Protein AF-A0A2A8CY15-F1 (afdb_monomer_lite)

Foldseek 3Di:
DDDPPPPPPDVVVVVVVVVVVVVVVVVVVVVVVVVVVVVVVVVVVVVVVVVVVVVVVVLVVVLVVLVVVLVVVCVVDDPDDDPDDDPDLDPQPPCLVVLLVVDDQKDAPVVLVVSCVVVVHDPVNSSSSVSVCVNVVCWDDDDRMIGGDPPPPPPDDD

pLDDT: mean 71.07, std 17.26, range [34.12, 96.25]

Radius of gyration: 34.48 Å; chains: 1; bounding box: 65×41×112 Å

Sequence (158 aa):
MMSSENSYRNPGHASDARRHIASSLIKAEAARLRAEVKRLKRENERLTKERRALIRENRSLRREATLVRLYRAHDDQHETAEIGEKAELSPIPAPAADLYDRLPTSFTFANYFRFAAKAQLDSQTARSCLTYYLDEGLLIQVGSRLRKTDIVMRHTNG

Organism: N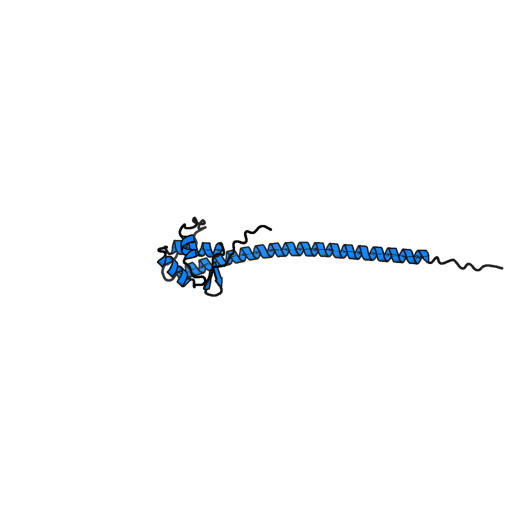CBI:txid1850348

Structure (mmCIF, N/CA/C/O backbone):
data_AF-A0A2A8CY15-F1
#
_entry.id   AF-A0A2A8CY15-F1
#
loop_
_atom_site.group_PDB
_atom_site.id
_atom_site.type_symbol
_atom_site.label_atom_id
_atom_site.label_alt_id
_atom_site.label_comp_id
_atom_site.label_asym_id
_atom_site.label_entity_id
_atom_site.label_seq_id
_atom_site.pdbx_PDB_ins_code
_atom_site.Cartn_x
_atom_site.Cartn_y
_atom_site.Cartn_z
_atom_site.occupancy
_atom_site.B_iso_or_equiv
_atom_site.auth_seq_id
_atom_site.auth_comp_id
_atom_site.auth_asym_id
_atom_site.auth_atom_id
_atom_site.pdbx_PDB_model_num
ATOM 1 N N . MET A 1 1 ? 45.949 -2.504 -82.409 1.00 42.25 1 MET A N 1
ATOM 2 C CA . MET A 1 1 ? 46.713 -2.651 -81.150 1.00 42.25 1 MET A CA 1
ATOM 3 C C . MET A 1 1 ? 45.977 -1.841 -80.094 1.00 42.25 1 MET A C 1
ATOM 5 O O . MET A 1 1 ? 45.751 -0.671 -80.341 1.00 42.25 1 MET A O 1
ATOM 9 N N . MET A 1 2 ? 45.283 -2.524 -79.175 1.00 45.09 2 MET A N 1
ATOM 10 C CA . MET A 1 2 ? 45.690 -2.710 -77.760 1.00 45.09 2 MET A CA 1
ATOM 11 C C . MET A 1 2 ? 45.271 -1.490 -76.911 1.00 45.09 2 MET A C 1
ATOM 13 O O . MET A 1 2 ? 45.588 -0.378 -77.291 1.00 45.09 2 MET A O 1
ATOM 17 N N . SER A 1 3 ? 44.532 -1.566 -75.804 1.00 45.03 3 SER A N 1
ATOM 18 C CA . SER A 1 3 ? 44.109 -2.684 -74.960 1.00 45.03 3 SER A CA 1
ATOM 19 C C . SER A 1 3 ? 42.837 -2.292 -74.205 1.00 45.03 3 SER A C 1
ATOM 21 O O . SER A 1 3 ? 42.733 -1.190 -73.672 1.00 45.03 3 SER A O 1
ATOM 23 N N . SER A 1 4 ? 41.876 -3.210 -74.143 1.00 52.41 4 SER A N 1
ATOM 24 C CA . SER A 1 4 ? 40.724 -3.131 -73.250 1.00 52.41 4 SER A CA 1
ATOM 25 C C . SER A 1 4 ? 41.141 -3.583 -71.851 1.00 52.41 4 SER A C 1
ATOM 27 O O . SER A 1 4 ? 41.114 -4.774 -71.554 1.00 52.41 4 SER A O 1
ATOM 29 N N . GLU A 1 5 ? 41.505 -2.654 -70.971 1.00 50.00 5 GLU A N 1
ATOM 30 C CA . GLU A 1 5 ? 41.601 -2.938 -69.535 1.00 50.00 5 GLU A CA 1
ATOM 31 C C . GLU A 1 5 ? 40.230 -2.748 -68.886 1.00 50.00 5 GLU A C 1
ATOM 33 O O . GLU A 1 5 ? 39.956 -1.779 -68.181 1.00 50.00 5 GLU A O 1
ATOM 38 N N . ASN A 1 6 ? 39.334 -3.703 -69.142 1.00 49.94 6 ASN A N 1
ATOM 39 C CA . ASN A 1 6 ? 38.125 -3.835 -68.344 1.00 49.94 6 ASN A CA 1
ATOM 40 C C . ASN A 1 6 ? 38.514 -4.534 -67.035 1.00 49.94 6 ASN A C 1
ATOM 42 O O . ASN A 1 6 ? 38.526 -5.760 -66.926 1.00 49.94 6 ASN A O 1
ATOM 46 N N . SER A 1 7 ? 38.912 -3.717 -66.062 1.00 47.34 7 SER A N 1
ATOM 47 C CA . SER A 1 7 ? 39.212 -4.131 -64.696 1.00 47.34 7 SER A CA 1
ATOM 48 C C . SER A 1 7 ? 37.979 -4.798 -64.079 1.00 47.34 7 SER A C 1
ATOM 50 O O . SER A 1 7 ? 36.938 -4.168 -63.875 1.00 47.34 7 SER A O 1
ATOM 52 N N . TYR A 1 8 ? 38.087 -6.103 -63.826 1.00 49.12 8 TYR A N 1
ATOM 53 C CA . TYR A 1 8 ? 37.073 -6.929 -63.183 1.00 49.12 8 TYR A CA 1
ATOM 54 C C . TYR A 1 8 ? 36.707 -6.353 -61.807 1.00 49.12 8 TYR A C 1
ATOM 56 O O . TYR A 1 8 ? 37.372 -6.602 -60.800 1.00 49.12 8 TYR A O 1
ATOM 64 N N . ARG A 1 9 ? 35.612 -5.590 -61.742 1.00 57.38 9 ARG A N 1
ATOM 65 C CA . ARG A 1 9 ? 35.003 -5.156 -60.481 1.00 57.38 9 ARG A CA 1
ATOM 66 C C . ARG A 1 9 ? 34.361 -6.378 -59.825 1.00 57.38 9 ARG A C 1
ATOM 68 O O . ARG A 1 9 ? 33.239 -6.752 -60.145 1.00 57.38 9 ARG A O 1
ATOM 75 N N . ASN A 1 10 ? 35.122 -7.034 -58.955 1.00 57.56 10 ASN A N 1
ATOM 76 C CA . ASN A 1 10 ? 34.773 -8.314 -58.353 1.00 57.56 10 ASN A CA 1
ATOM 77 C C . ASN A 1 10 ? 33.539 -8.170 -57.420 1.00 57.56 10 ASN A C 1
ATOM 79 O O . ASN A 1 10 ? 33.633 -7.498 -56.387 1.00 57.56 10 ASN A O 1
ATOM 83 N N . PRO A 1 11 ? 32.373 -8.763 -57.747 1.00 58.72 11 PRO A N 1
ATOM 84 C CA . PRO A 1 11 ? 31.121 -8.554 -57.008 1.00 58.72 11 PRO A CA 1
ATOM 85 C C . PRO A 1 11 ? 31.111 -9.176 -55.598 1.00 58.72 11 PRO A C 1
ATOM 87 O O . PRO A 1 11 ? 30.287 -8.790 -54.765 1.00 58.72 11 PRO A O 1
ATOM 90 N N . GLY A 1 12 ? 32.049 -10.083 -55.292 1.00 61.31 12 GLY A N 1
ATOM 91 C CA . GLY A 1 12 ? 32.183 -10.717 -53.973 1.00 61.31 12 GLY A CA 1
ATOM 92 C C . GLY A 1 12 ? 32.500 -9.733 -52.840 1.00 61.31 12 GLY A C 1
ATOM 93 O O . GLY A 1 12 ? 31.871 -9.782 -51.784 1.00 61.31 12 GLY A O 1
ATOM 94 N N . HIS A 1 13 ? 33.372 -8.748 -53.081 1.00 59.78 13 HIS A N 1
ATOM 95 C CA . HIS A 1 13 ? 33.768 -7.775 -52.052 1.00 59.78 13 HIS A CA 1
ATOM 96 C C . HIS A 1 13 ? 32.625 -6.849 -51.614 1.00 59.78 13 HIS A C 1
ATOM 98 O O . HIS A 1 13 ? 32.554 -6.452 -50.451 1.00 59.78 13 HIS A O 1
ATOM 104 N N . ALA A 1 14 ? 31.695 -6.530 -52.519 1.00 64.06 14 ALA A N 1
ATOM 105 C CA . ALA A 1 14 ? 30.531 -5.710 -52.193 1.00 64.06 14 ALA A CA 1
ATOM 106 C C . ALA A 1 14 ? 29.504 -6.474 -51.336 1.00 64.06 14 ALA A C 1
ATOM 108 O O . ALA A 1 14 ? 28.848 -5.876 -50.481 1.00 64.06 14 ALA A O 1
ATOM 109 N N . SER A 1 15 ? 29.374 -7.788 -51.542 1.00 71.56 15 SER A N 1
ATOM 110 C CA . SER A 1 15 ? 28.505 -8.659 -50.741 1.00 71.56 15 SER A CA 1
ATOM 111 C C . SER A 1 15 ? 29.033 -8.818 -49.312 1.00 71.56 15 SER A C 1
ATOM 113 O O . SER A 1 15 ? 28.278 -8.663 -48.348 1.00 71.56 15 SER A O 1
ATOM 115 N N . ASP A 1 16 ? 30.339 -9.037 -49.159 1.00 78.69 16 ASP A N 1
ATOM 116 C CA . ASP A 1 16 ? 30.961 -9.192 -47.842 1.00 78.69 16 ASP A CA 1
ATOM 117 C C . ASP A 1 16 ? 30.957 -7.882 -47.049 1.00 78.69 16 ASP A C 1
ATOM 119 O O . ASP A 1 16 ? 30.585 -7.874 -45.873 1.00 78.69 16 ASP A O 1
ATOM 123 N N . ALA A 1 17 ? 31.233 -6.744 -47.697 1.00 77.94 17 ALA A N 1
ATOM 124 C CA . ALA A 1 17 ? 31.138 -5.428 -47.064 1.00 77.94 17 ALA A CA 1
ATOM 125 C C . ALA A 1 17 ? 29.725 -5.144 -46.517 1.00 77.94 17 ALA A C 1
ATOM 127 O O . ALA A 1 17 ? 29.575 -4.696 -45.379 1.00 77.94 17 ALA A O 1
ATOM 128 N N . ARG A 1 18 ? 28.671 -5.469 -47.279 1.00 80.75 18 ARG A N 1
ATOM 129 C CA . ARG A 1 18 ? 27.274 -5.323 -46.824 1.00 80.75 18 ARG A CA 1
ATOM 130 C C . ARG A 1 18 ? 26.963 -6.221 -45.630 1.00 80.75 18 ARG A C 1
ATOM 132 O O . ARG A 1 18 ? 26.304 -5.777 -44.690 1.00 80.75 18 ARG A O 1
ATOM 139 N N . ARG A 1 19 ? 27.461 -7.460 -45.634 1.00 82.75 19 ARG A N 1
ATOM 140 C CA . ARG A 1 19 ? 27.273 -8.414 -44.532 1.00 82.75 19 ARG A CA 1
ATOM 141 C C . ARG A 1 19 ? 27.987 -7.947 -43.256 1.00 82.75 19 ARG A C 1
ATOM 143 O O . ARG A 1 19 ? 27.414 -8.041 -42.171 1.00 82.75 19 ARG A O 1
ATOM 150 N N . HIS A 1 20 ? 29.184 -7.373 -43.378 1.00 81.81 20 HIS A N 1
ATOM 151 C CA . HIS A 1 20 ? 29.907 -6.770 -42.254 1.00 81.81 20 HIS A CA 1
ATOM 152 C C . HIS A 1 20 ? 29.195 -5.539 -41.684 1.00 81.81 20 HIS A C 1
ATOM 154 O O . HIS A 1 20 ? 29.065 -5.429 -40.464 1.00 81.81 20 HIS A O 1
ATOM 160 N N . ILE A 1 21 ? 28.677 -4.656 -42.542 1.00 87.50 21 ILE A N 1
ATOM 161 C CA . ILE A 1 21 ? 27.902 -3.482 -42.115 1.00 87.50 21 ILE A CA 1
ATOM 162 C C . ILE A 1 21 ? 26.631 -3.921 -41.381 1.00 87.50 21 ILE A C 1
ATOM 164 O O . ILE A 1 21 ? 26.384 -3.465 -40.267 1.00 87.50 21 ILE A O 1
ATOM 168 N N . ALA A 1 22 ? 25.869 -4.865 -41.941 1.00 86.44 22 ALA A N 1
ATOM 169 C CA . ALA A 1 22 ? 24.668 -5.395 -41.298 1.00 86.44 22 ALA A CA 1
ATOM 170 C C . ALA A 1 22 ? 24.981 -6.043 -39.936 1.00 86.44 22 ALA A C 1
ATOM 172 O O . ALA A 1 22 ? 24.302 -5.773 -38.948 1.00 86.44 22 ALA A O 1
ATOM 173 N N . SER A 1 23 ? 26.053 -6.840 -39.851 1.00 89.44 23 SER A N 1
ATOM 174 C CA . SER A 1 23 ? 26.508 -7.443 -38.591 1.00 89.44 23 SER A CA 1
ATOM 175 C C . SER A 1 23 ? 26.892 -6.386 -37.547 1.00 89.44 23 SER A C 1
ATOM 177 O O . SER A 1 23 ? 26.542 -6.519 -36.374 1.00 89.44 23 SER A O 1
ATOM 179 N N . SER A 1 24 ? 27.575 -5.318 -37.966 1.00 90.00 24 SER A N 1
ATOM 180 C CA . SER A 1 24 ? 27.959 -4.203 -37.095 1.00 90.00 24 SER A CA 1
ATOM 181 C C . SER A 1 24 ? 26.739 -3.444 -36.561 1.00 90.00 24 SER A C 1
ATOM 183 O O . SER A 1 24 ? 26.632 -3.220 -35.355 1.00 90.00 24 SER A O 1
ATOM 185 N N . LEU A 1 25 ? 25.768 -3.137 -37.428 1.00 91.25 25 LEU A N 1
ATOM 186 C CA . LEU A 1 25 ? 24.527 -2.455 -37.047 1.00 91.25 25 LEU A CA 1
ATOM 187 C C . LEU A 1 25 ? 23.700 -3.279 -36.053 1.00 91.25 25 LEU A C 1
ATOM 189 O O . LEU A 1 25 ? 23.232 -2.746 -35.049 1.00 91.25 25 LEU A O 1
ATOM 193 N N . ILE A 1 26 ? 23.582 -4.591 -36.276 1.00 92.81 26 ILE A N 1
ATOM 194 C CA . ILE A 1 26 ? 22.876 -5.495 -35.354 1.00 92.81 26 ILE A CA 1
ATOM 195 C C . ILE A 1 26 ? 23.570 -5.532 -33.987 1.00 92.81 26 ILE A C 1
ATOM 197 O O . ILE A 1 26 ? 22.905 -5.494 -32.951 1.00 92.81 26 ILE A O 1
ATOM 201 N N . LYS A 1 27 ? 24.908 -5.576 -33.957 1.00 91.75 27 LYS A N 1
ATOM 202 C CA . LYS A 1 27 ? 25.676 -5.537 -32.701 1.00 91.75 27 LYS A CA 1
ATOM 203 C C . LYS A 1 27 ? 25.487 -4.215 -31.959 1.00 91.75 27 LYS A C 1
ATOM 205 O O . LYS A 1 27 ? 25.340 -4.236 -30.737 1.00 91.75 27 LYS A O 1
ATOM 210 N N . ALA A 1 28 ? 25.466 -3.094 -32.678 1.00 92.25 28 ALA A N 1
ATOM 211 C CA . ALA A 1 28 ? 25.233 -1.775 -32.100 1.00 92.25 28 ALA A CA 1
ATOM 212 C C . ALA A 1 28 ? 23.827 -1.666 -31.491 1.00 92.25 28 ALA A C 1
ATOM 214 O O . ALA A 1 28 ? 23.690 -1.242 -30.342 1.00 92.25 28 ALA A O 1
ATOM 215 N N . GLU A 1 29 ? 22.795 -2.134 -32.199 1.00 92.44 29 GLU A N 1
ATOM 216 C CA . GLU A 1 29 ? 21.424 -2.115 -31.679 1.00 92.44 29 GLU A CA 1
ATOM 217 C C . GLU A 1 29 ? 21.259 -3.061 -30.482 1.00 92.44 29 GLU A C 1
ATOM 219 O O . GLU A 1 29 ? 20.676 -2.686 -29.465 1.00 92.44 29 GLU A O 1
ATOM 224 N N . ALA A 1 30 ? 21.861 -4.253 -30.526 1.00 93.12 30 ALA A N 1
ATOM 225 C CA . ALA A 1 30 ? 21.869 -5.167 -29.386 1.00 93.12 30 ALA A CA 1
ATOM 226 C C . ALA A 1 30 ? 22.567 -4.558 -28.157 1.00 93.12 30 ALA A C 1
ATOM 228 O O . ALA A 1 30 ? 22.107 -4.738 -27.027 1.00 93.12 30 ALA A O 1
ATOM 229 N N . ALA A 1 31 ? 23.665 -3.822 -28.351 1.00 93.75 31 ALA A N 1
ATOM 230 C CA . ALA A 1 31 ? 24.345 -3.113 -27.271 1.00 93.75 31 ALA A CA 1
ATOM 231 C C . ALA A 1 31 ? 23.478 -1.979 -26.699 1.00 93.75 31 ALA A C 1
ATOM 233 O O . ALA A 1 31 ? 23.363 -1.865 -25.476 1.00 93.75 31 ALA A O 1
ATOM 234 N N . ARG A 1 32 ? 22.810 -1.201 -27.564 1.00 96.25 32 ARG A N 1
ATOM 235 C CA . ARG A 1 32 ? 21.874 -0.138 -27.166 1.00 96.25 32 ARG A CA 1
ATOM 236 C C . ARG A 1 32 ? 20.723 -0.691 -26.329 1.00 96.25 32 ARG A C 1
ATOM 238 O O . ARG A 1 32 ? 20.475 -0.204 -25.229 1.00 96.25 32 ARG A O 1
ATOM 245 N N . LEU A 1 33 ? 20.079 -1.758 -26.801 1.00 93.81 33 LEU A N 1
ATOM 246 C CA . LEU A 1 33 ? 18.979 -2.413 -26.092 1.00 93.81 33 LEU A CA 1
ATOM 247 C C . LEU A 1 33 ? 19.427 -2.982 -24.741 1.00 93.81 33 LEU A C 1
ATOM 249 O O . LEU A 1 33 ? 18.725 -2.828 -23.745 1.00 93.81 33 LEU A O 1
ATOM 253 N N . ARG A 1 34 ? 20.619 -3.586 -24.658 1.00 94.00 34 ARG A N 1
ATOM 254 C CA . ARG A 1 34 ? 21.175 -4.066 -23.378 1.00 94.00 34 ARG A CA 1
ATOM 255 C C . ARG A 1 34 ? 21.421 -2.928 -22.391 1.00 94.00 34 ARG A C 1
ATOM 257 O O . ARG A 1 34 ? 21.138 -3.089 -21.202 1.00 94.00 34 ARG A O 1
ATOM 264 N N . ALA A 1 35 ? 21.945 -1.798 -22.864 1.00 93.75 35 ALA A N 1
ATOM 265 C CA . ALA A 1 35 ? 22.152 -0.617 -22.033 1.00 93.75 35 ALA A CA 1
ATOM 266 C C . ALA A 1 35 ? 20.816 -0.073 -21.508 1.00 93.75 35 ALA A C 1
ATOM 268 O O . ALA A 1 35 ? 20.696 0.197 -20.311 1.00 93.75 35 ALA A O 1
ATOM 269 N N . GLU A 1 36 ? 19.800 -0.013 -22.367 1.00 92.62 36 GLU A N 1
ATOM 270 C CA . GLU A 1 36 ? 18.472 0.470 -21.997 1.00 92.62 36 GLU A CA 1
ATOM 271 C C . GLU A 1 36 ? 17.772 -0.464 -21.004 1.00 92.62 36 GLU A C 1
ATOM 273 O O . GLU A 1 36 ? 17.282 -0.015 -19.970 1.00 92.62 36 GLU A O 1
ATOM 278 N N . VAL A 1 37 ? 17.832 -1.782 -21.215 1.00 94.62 37 VAL A N 1
ATOM 279 C CA . VAL A 1 37 ? 17.324 -2.768 -20.246 1.00 94.62 37 VAL A CA 1
ATOM 280 C C . VAL A 1 37 ? 18.017 -2.615 -18.890 1.00 94.62 37 VAL A C 1
ATOM 282 O O . VAL A 1 37 ? 17.364 -2.669 -17.847 1.00 94.62 37 VAL A O 1
ATOM 285 N N . LYS A 1 38 ? 19.337 -2.397 -18.870 1.00 93.81 38 LYS A N 1
ATOM 286 C CA . LYS A 1 38 ? 20.084 -2.182 -17.622 1.00 93.81 38 LYS A CA 1
ATOM 287 C C . LYS A 1 38 ? 19.661 -0.887 -16.923 1.00 93.81 38 LYS A C 1
ATOM 289 O O . LYS A 1 38 ? 19.545 -0.876 -15.697 1.00 93.81 38 LYS A O 1
ATOM 294 N N . ARG A 1 39 ? 19.418 0.186 -17.682 1.00 96.12 39 ARG A N 1
ATOM 295 C CA . ARG A 1 39 ? 18.913 1.467 -17.167 1.00 96.12 39 ARG A CA 1
ATOM 296 C C . ARG A 1 39 ? 17.525 1.300 -16.549 1.00 96.12 39 ARG A C 1
ATOM 298 O O . ARG A 1 39 ? 17.327 1.688 -15.402 1.00 96.12 39 ARG A O 1
ATOM 305 N N . LEU A 1 40 ? 16.607 0.649 -17.263 1.00 93.06 40 LEU A N 1
ATOM 306 C CA . LEU A 1 40 ? 15.240 0.397 -16.803 1.00 93.06 40 LEU A CA 1
ATOM 307 C C . LEU A 1 40 ? 15.195 -0.486 -15.551 1.00 93.06 40 LEU A C 1
ATOM 309 O O . LEU A 1 40 ? 14.423 -0.205 -14.639 1.00 93.06 40 LEU A O 1
ATOM 313 N N . LYS A 1 41 ? 16.052 -1.512 -15.455 1.00 90.19 41 LYS A N 1
ATOM 314 C CA . LYS A 1 41 ? 16.161 -2.342 -14.241 1.00 90.19 41 LYS A CA 1
ATOM 315 C C . LYS A 1 41 ? 16.551 -1.520 -13.012 1.00 90.19 41 LYS A C 1
ATOM 317 O O . LYS A 1 41 ? 15.906 -1.635 -11.976 1.00 90.19 41 LYS A O 1
ATOM 322 N N . ARG A 1 42 ? 17.553 -0.645 -13.144 1.00 90.69 42 ARG A N 1
ATOM 323 C CA . ARG A 1 42 ? 17.980 0.249 -12.053 1.00 90.69 42 ARG A CA 1
ATOM 324 C C . ARG A 1 42 ? 16.876 1.214 -11.637 1.00 90.69 42 ARG A C 1
ATOM 326 O O . ARG A 1 42 ? 16.680 1.441 -10.447 1.00 90.69 42 ARG A O 1
ATOM 333 N N . GLU A 1 43 ? 16.147 1.758 -12.605 1.00 90.00 43 GLU A N 1
ATOM 334 C CA . GLU A 1 43 ? 15.038 2.667 -12.320 1.00 90.00 43 GLU A CA 1
ATOM 335 C C . GLU A 1 43 ? 13.888 1.948 -11.605 1.00 90.00 43 GLU A C 1
ATOM 337 O O . GLU A 1 43 ? 13.341 2.459 -10.630 1.00 90.00 43 GLU A O 1
ATOM 342 N N . ASN A 1 44 ? 13.580 0.715 -12.009 1.00 88.75 44 ASN A N 1
ATOM 343 C CA . ASN A 1 44 ? 12.588 -0.112 -11.329 1.00 88.75 44 ASN A CA 1
ATOM 344 C C . ASN A 1 44 ? 12.991 -0.413 -9.872 1.00 88.75 44 ASN A C 1
ATOM 346 O O . ASN A 1 44 ? 12.181 -0.273 -8.953 1.00 88.75 44 ASN A O 1
ATOM 350 N N . GLU A 1 45 ? 14.260 -0.749 -9.629 1.00 85.31 45 GLU A N 1
ATOM 351 C CA . GLU A 1 45 ? 14.787 -0.941 -8.273 1.00 85.31 45 GLU A CA 1
ATOM 352 C C . GLU A 1 45 ? 14.681 0.337 -7.425 1.00 85.31 45 GLU A C 1
ATOM 354 O O . GLU A 1 45 ? 14.289 0.268 -6.255 1.00 85.31 45 GLU A O 1
ATOM 359 N N . ARG A 1 46 ? 14.986 1.506 -8.008 1.00 92.75 46 ARG A N 1
ATOM 360 C CA . ARG A 1 46 ? 14.857 2.817 -7.353 1.00 92.75 46 ARG A CA 1
ATOM 361 C C . ARG A 1 46 ? 13.408 3.086 -6.942 1.00 92.75 46 ARG A C 1
ATOM 363 O O . ARG A 1 46 ? 13.147 3.326 -5.764 1.00 92.75 46 ARG A O 1
ATOM 370 N N . LEU A 1 47 ? 12.470 2.958 -7.879 1.00 84.75 47 LEU A N 1
ATOM 371 C CA . LEU A 1 47 ? 11.038 3.162 -7.638 1.00 84.75 47 LEU A CA 1
ATOM 372 C C . LEU A 1 47 ? 10.473 2.162 -6.622 1.00 84.75 47 LEU A C 1
ATOM 374 O O . LEU A 1 47 ? 9.643 2.514 -5.787 1.00 84.75 47 LEU A O 1
ATOM 378 N N . THR A 1 48 ? 10.953 0.918 -6.631 1.00 80.81 48 THR A N 1
ATOM 379 C CA . THR A 1 48 ? 10.549 -0.092 -5.644 1.00 80.81 48 THR A CA 1
ATOM 380 C C . THR A 1 48 ? 10.986 0.297 -4.230 1.00 80.81 48 THR A C 1
ATOM 382 O O . THR A 1 48 ? 10.215 0.136 -3.278 1.00 80.81 48 THR A O 1
ATOM 385 N N . LYS A 1 49 ? 12.203 0.833 -4.070 1.00 78.88 49 LYS A N 1
ATOM 386 C CA . LYS A 1 49 ? 12.686 1.349 -2.779 1.00 78.88 49 LYS A CA 1
ATOM 387 C C . LYS A 1 49 ? 11.872 2.557 -2.321 1.00 78.88 49 LYS A C 1
ATOM 389 O O . LYS A 1 49 ? 11.460 2.595 -1.163 1.00 78.88 49 LYS A O 1
ATOM 394 N N . GLU A 1 50 ? 11.592 3.487 -3.227 1.00 83.56 50 GLU A N 1
ATOM 395 C CA . GLU A 1 50 ? 10.789 4.683 -2.961 1.00 83.56 50 GLU A CA 1
ATOM 396 C C . GLU A 1 50 ? 9.362 4.318 -2.530 1.00 83.56 50 GLU A C 1
ATOM 398 O O . GLU A 1 50 ? 8.900 4.744 -1.473 1.00 83.56 50 GLU A O 1
ATOM 403 N N . ARG A 1 51 ? 8.710 3.392 -3.244 1.00 80.81 51 ARG A N 1
ATOM 404 C CA . ARG A 1 51 ? 7.400 2.849 -2.858 1.00 80.81 51 ARG A CA 1
ATOM 405 C C . ARG A 1 51 ? 7.415 2.254 -1.449 1.00 80.81 51 ARG A C 1
ATOM 407 O O . ARG A 1 51 ? 6.490 2.482 -0.676 1.00 80.81 51 ARG A O 1
ATOM 414 N N . ARG A 1 52 ? 8.450 1.485 -1.090 1.00 73.25 52 ARG A N 1
ATOM 415 C CA . ARG A 1 52 ? 8.584 0.919 0.267 1.00 73.25 52 ARG A CA 1
ATOM 416 C C . ARG A 1 52 ? 8.795 2.000 1.329 1.00 73.25 52 ARG A C 1
ATOM 418 O O . ARG A 1 52 ? 8.319 1.833 2.449 1.00 73.25 52 ARG A O 1
ATO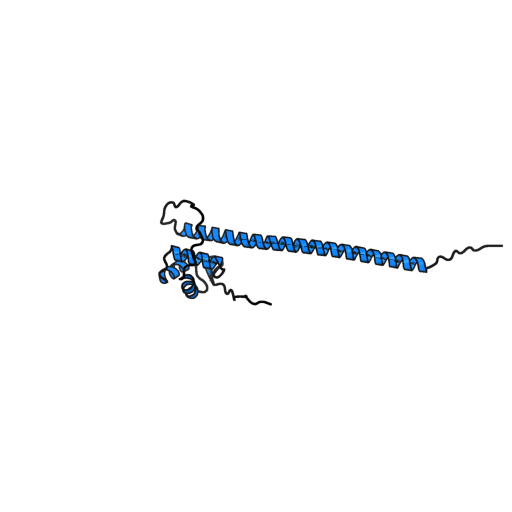M 425 N N . ALA A 1 53 ? 9.512 3.078 1.016 1.00 77.69 53 ALA A N 1
ATOM 426 C CA . ALA A 1 53 ? 9.675 4.215 1.920 1.00 77.69 53 ALA A CA 1
ATOM 427 C C . ALA A 1 53 ? 8.337 4.931 2.153 1.00 77.69 53 ALA A C 1
ATOM 429 O O . ALA A 1 53 ? 7.920 5.048 3.301 1.00 77.69 53 ALA A O 1
ATOM 430 N N . LEU A 1 54 ? 7.611 5.256 1.081 1.00 81.50 54 LEU A N 1
ATOM 431 C CA . LEU A 1 54 ? 6.294 5.895 1.154 1.00 81.50 54 LEU A CA 1
ATOM 432 C C . LEU A 1 54 ? 5.263 5.046 1.905 1.00 81.50 54 LEU A C 1
ATOM 434 O O . LEU A 1 54 ? 4.456 5.576 2.659 1.00 81.50 54 LEU A O 1
ATOM 438 N N . ILE A 1 55 ? 5.291 3.718 1.755 1.00 73.75 55 ILE A N 1
ATOM 439 C CA . ILE A 1 55 ? 4.419 2.829 2.541 1.00 73.75 55 ILE A CA 1
ATOM 440 C C . ILE A 1 55 ? 4.732 2.935 4.040 1.00 73.75 55 ILE A C 1
ATOM 442 O O . ILE A 1 55 ? 3.806 2.955 4.851 1.00 73.75 55 ILE A O 1
ATOM 446 N N . ARG A 1 56 ? 6.014 3.001 4.423 1.00 70.81 56 ARG A N 1
ATOM 447 C CA . ARG A 1 56 ? 6.415 3.160 5.831 1.00 70.81 56 ARG A CA 1
ATOM 448 C C . ARG A 1 56 ? 6.001 4.521 6.379 1.00 70.81 56 ARG A C 1
ATOM 450 O O . ARG A 1 56 ? 5.439 4.580 7.466 1.00 70.81 56 ARG A O 1
ATOM 457 N N . GLU A 1 57 ? 6.216 5.578 5.609 1.00 78.06 57 GLU A N 1
ATOM 458 C CA . GLU A 1 57 ? 5.804 6.933 5.971 1.00 78.06 57 GLU A CA 1
ATOM 459 C C . GLU A 1 57 ? 4.282 7.040 6.108 1.00 78.06 57 GLU A C 1
ATOM 461 O O . GLU A 1 57 ? 3.785 7.513 7.123 1.00 78.06 57 GLU A O 1
ATOM 466 N N . ASN A 1 58 ? 3.517 6.489 5.160 1.00 76.31 58 ASN A N 1
ATOM 467 C CA . ASN A 1 58 ? 2.058 6.474 5.242 1.00 76.31 58 ASN A CA 1
ATOM 468 C C . ASN A 1 58 ? 1.558 5.706 6.473 1.00 76.31 58 ASN A C 1
ATOM 470 O O . ASN A 1 58 ? 0.584 6.125 7.093 1.00 76.31 58 ASN A O 1
ATOM 474 N N . ARG A 1 59 ? 2.223 4.605 6.854 1.00 67.69 59 ARG A N 1
ATOM 475 C CA . ARG A 1 59 ? 1.933 3.911 8.118 1.00 67.69 59 ARG A CA 1
ATOM 476 C C . ARG A 1 59 ? 2.220 4.807 9.323 1.00 67.69 59 ARG A C 1
ATOM 478 O O . ARG A 1 59 ? 1.351 4.911 10.178 1.00 67.69 59 ARG A O 1
ATOM 485 N N . SER A 1 60 ? 3.368 5.487 9.365 1.00 69.56 60 SER A N 1
ATOM 486 C CA . SER A 1 60 ? 3.707 6.427 10.449 1.00 69.56 60 SER A CA 1
ATOM 487 C C . SER A 1 60 ? 2.671 7.542 10.581 1.00 69.56 60 SER A C 1
ATOM 489 O O . SER A 1 60 ? 2.104 7.739 11.650 1.00 69.56 60 SER A O 1
ATOM 491 N N . LEU A 1 61 ? 2.325 8.191 9.469 1.00 71.69 61 LEU A N 1
ATOM 492 C CA . LEU A 1 61 ? 1.331 9.263 9.443 1.00 71.69 61 LEU A CA 1
ATOM 493 C C . LEU A 1 61 ? -0.058 8.776 9.868 1.00 71.69 61 LEU A C 1
ATOM 495 O O . LEU A 1 61 ? -0.786 9.493 10.549 1.00 71.69 61 LEU A O 1
ATOM 499 N N . ARG A 1 62 ? -0.445 7.545 9.507 1.00 68.56 62 ARG A N 1
ATOM 500 C CA . ARG A 1 62 ? -1.694 6.943 10.000 1.00 68.56 62 ARG A CA 1
ATOM 501 C C . ARG A 1 62 ? -1.664 6.721 11.510 1.00 68.56 62 ARG A C 1
ATOM 503 O O . ARG A 1 62 ? -2.696 6.943 12.142 1.00 68.56 62 ARG A O 1
ATOM 510 N N . ARG A 1 63 ? -0.525 6.315 12.087 1.00 66.00 63 ARG A N 1
ATOM 511 C CA . ARG A 1 63 ? -0.370 6.211 13.549 1.00 66.00 63 ARG A CA 1
ATOM 512 C C . ARG A 1 63 ? -0.536 7.572 14.200 1.00 66.00 63 ARG A C 1
ATOM 514 O O . ARG A 1 63 ? -1.376 7.713 15.078 1.00 66.00 63 ARG A O 1
ATOM 521 N N . GLU A 1 64 ? 0.189 8.576 13.720 1.00 69.19 64 GLU A N 1
ATOM 522 C CA . GLU A 1 64 ? 0.125 9.943 14.245 1.00 69.19 64 GLU A CA 1
ATOM 523 C C . GLU A 1 64 ? -1.292 10.519 14.151 1.00 69.19 64 GLU A C 1
ATOM 525 O O . GLU A 1 64 ? -1.837 10.991 15.144 1.00 69.19 64 GLU A O 1
ATOM 530 N N . ALA A 1 65 ? -1.950 10.394 12.996 1.00 67.06 65 ALA A N 1
ATOM 531 C CA . ALA A 1 65 ? -3.324 10.859 12.815 1.00 67.06 65 ALA A CA 1
ATOM 532 C C . ALA A 1 65 ? -4.326 10.114 13.714 1.00 67.06 65 ALA A C 1
ATOM 534 O O . ALA A 1 65 ? -5.289 10.713 14.199 1.00 67.06 65 ALA A O 1
ATOM 535 N N . THR A 1 66 ? -4.109 8.816 13.947 1.00 66.56 66 THR A N 1
ATOM 536 C CA . THR A 1 66 ? -4.938 8.022 14.863 1.00 66.56 66 THR A CA 1
ATOM 537 C C . THR A 1 66 ? -4.734 8.477 16.301 1.00 66.56 66 THR A C 1
ATOM 539 O O . THR A 1 66 ? -5.723 8.737 16.978 1.00 66.56 66 THR A O 1
ATOM 542 N N . LEU A 1 67 ? -3.486 8.646 16.749 1.00 69.31 67 LEU A N 1
ATOM 543 C CA . LEU A 1 67 ? -3.170 9.170 18.078 1.00 69.31 67 LEU A CA 1
ATOM 544 C C . LEU A 1 67 ? -3.819 10.540 18.280 1.00 69.31 67 LEU A C 1
ATOM 546 O O . LEU A 1 67 ? -4.588 10.712 19.219 1.00 69.31 67 LEU A O 1
ATOM 550 N N . VAL A 1 68 ? -3.621 11.478 17.351 1.00 69.94 68 VAL A N 1
ATOM 551 C CA . VAL A 1 68 ? -4.228 12.818 17.416 1.00 69.94 68 VAL A CA 1
ATOM 552 C C . VAL A 1 68 ? -5.754 12.747 17.499 1.00 69.94 68 VAL A C 1
ATOM 554 O O . VAL A 1 68 ? -6.359 13.466 18.290 1.00 69.94 68 VAL A O 1
ATOM 557 N N . ARG A 1 69 ? -6.405 11.875 16.718 1.00 66.00 69 ARG A N 1
ATOM 558 C CA . ARG A 1 69 ? -7.864 11.698 16.783 1.00 66.00 69 ARG A CA 1
ATOM 559 C C . ARG A 1 69 ? -8.312 11.097 18.118 1.00 66.00 69 ARG A C 1
ATOM 561 O O . ARG A 1 69 ? -9.364 11.486 18.614 1.00 66.00 69 ARG A O 1
ATOM 568 N N . LEU A 1 70 ? -7.548 10.160 18.676 1.00 64.44 70 LEU A N 1
ATOM 569 C CA . LEU A 1 70 ? -7.839 9.540 19.969 1.00 64.44 70 LEU A CA 1
ATOM 570 C C . LEU A 1 70 ? -7.702 10.533 21.126 1.00 64.44 70 LEU A C 1
ATOM 572 O O . LEU A 1 70 ? -8.552 10.520 22.011 1.00 64.44 70 LEU A O 1
ATOM 576 N N . TYR A 1 71 ? -6.690 11.403 21.095 1.00 63.91 71 TYR A N 1
ATOM 577 C CA . TYR A 1 71 ? -6.526 12.471 22.084 1.00 63.91 71 TYR A CA 1
ATOM 578 C C . TYR A 1 71 ? -7.626 13.535 21.951 1.00 63.91 71 TYR A C 1
ATOM 580 O O . TYR A 1 71 ? -8.328 13.799 22.919 1.00 63.91 71 TYR A O 1
ATOM 588 N N . ARG A 1 72 ? -7.906 14.030 20.734 1.00 59.62 72 ARG A N 1
ATOM 589 C CA . ARG A 1 72 ? -8.978 15.022 20.504 1.00 59.62 72 ARG A CA 1
ATOM 590 C C . ARG A 1 72 ? -10.380 14.532 20.863 1.00 59.62 72 ARG A C 1
ATOM 592 O O . ARG A 1 72 ? -11.230 15.338 21.209 1.00 59.62 72 ARG A O 1
ATOM 599 N N . ALA A 1 73 ? -10.651 13.231 20.759 1.00 57.78 73 ALA A N 1
ATOM 600 C CA . ALA A 1 73 ? -11.937 12.662 21.168 1.00 57.78 73 ALA A CA 1
ATOM 601 C C . ALA A 1 73 ? -12.140 12.652 22.699 1.00 57.78 73 ALA A C 1
ATOM 603 O O . ALA A 1 73 ? -13.243 12.358 23.150 1.00 57.78 73 ALA A O 1
ATOM 604 N N . HIS A 1 74 ? -11.095 12.948 23.480 1.00 48.44 74 HIS A N 1
ATOM 605 C CA . HIS A 1 74 ? -11.112 12.994 24.942 1.00 48.44 74 HIS A CA 1
ATOM 606 C C . HIS A 1 74 ? -10.875 14.397 25.533 1.00 48.44 74 HIS A C 1
ATOM 608 O O . HIS A 1 74 ? -11.028 14.558 26.744 1.00 48.44 74 HIS A O 1
ATOM 614 N N . ASP A 1 75 ? -10.585 15.410 24.709 1.00 48.66 75 ASP A N 1
ATOM 615 C CA . ASP A 1 75 ? -10.362 16.798 25.157 1.00 48.66 75 ASP A CA 1
ATOM 616 C C . ASP A 1 75 ? -11.635 17.510 25.666 1.00 48.66 75 ASP A C 1
ATOM 618 O O . ASP A 1 75 ? -11.554 18.646 26.122 1.00 48.66 75 ASP A O 1
ATOM 622 N N . ASP A 1 76 ? -12.795 16.844 25.696 1.00 51.50 76 ASP A N 1
ATOM 623 C CA . ASP A 1 76 ? -13.959 17.339 26.446 1.00 51.50 76 ASP A CA 1
ATOM 624 C C . ASP A 1 76 ? -13.837 17.103 27.970 1.00 51.50 76 ASP A C 1
ATOM 626 O O . ASP A 1 76 ? -14.723 17.533 28.709 1.00 51.50 76 ASP A O 1
ATOM 630 N N . GLN A 1 77 ? -12.775 16.443 28.479 1.00 46.25 77 GLN A N 1
ATOM 631 C CA . GLN A 1 77 ? -12.632 16.214 29.930 1.00 46.25 77 GLN A CA 1
ATOM 632 C C . GLN A 1 77 ? -11.262 16.381 30.608 1.00 46.25 77 GLN A C 1
ATOM 634 O O . GLN A 1 77 ? -11.257 16.278 31.830 1.00 46.25 77 GLN A O 1
ATOM 639 N N . HIS A 1 78 ? -10.135 16.706 29.960 1.00 36.84 78 HIS A N 1
ATOM 640 C CA . HIS A 1 78 ? -8.910 17.005 30.731 1.00 36.84 78 HIS A CA 1
ATOM 641 C C . HIS A 1 78 ? -8.006 18.070 30.097 1.00 36.84 78 HIS A C 1
ATOM 643 O O . HIS A 1 78 ? -7.500 17.908 28.992 1.00 36.84 78 HIS A O 1
ATOM 649 N N . GLU A 1 79 ? -7.777 19.142 30.860 1.00 41.97 79 GLU A N 1
ATOM 650 C CA . GLU A 1 79 ? -6.713 20.125 30.660 1.00 41.97 79 GLU A CA 1
ATOM 651 C C . GLU A 1 79 ? -5.329 19.457 30.607 1.00 41.97 79 GLU A C 1
ATOM 653 O O . GLU A 1 79 ? -4.990 18.618 31.440 1.00 41.97 79 GLU A O 1
ATOM 658 N N . THR A 1 80 ? -4.535 19.901 29.628 1.00 45.03 80 THR A N 1
ATOM 659 C CA . THR A 1 80 ? -3.063 19.939 29.618 1.00 45.03 80 THR A C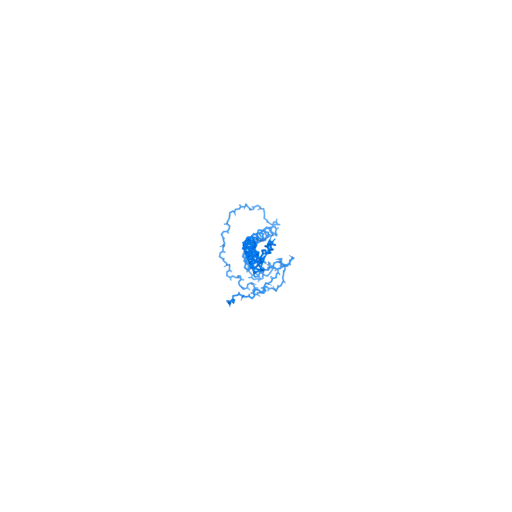A 1
ATOM 660 C C . THR A 1 80 ? -2.338 18.694 30.137 1.00 45.03 80 THR A C 1
ATOM 662 O O . THR A 1 80 ? -1.973 18.614 31.308 1.00 45.03 80 THR A O 1
ATOM 665 N N . ALA A 1 81 ? -1.990 17.779 29.231 1.00 38.31 81 ALA A N 1
ATOM 666 C CA . ALA A 1 81 ? -0.849 16.893 29.436 1.00 38.31 81 ALA A CA 1
ATOM 667 C C . ALA A 1 81 ? 0.216 17.210 28.383 1.00 38.31 81 ALA A C 1
ATOM 669 O O . ALA A 1 81 ? -0.031 17.157 27.177 1.00 38.31 81 ALA A O 1
ATOM 670 N N . GLU A 1 82 ? 1.379 17.605 28.885 1.00 39.53 82 GLU A N 1
ATOM 671 C CA . GLU A 1 82 ? 2.596 17.907 28.150 1.00 39.53 82 GLU A CA 1
ATOM 672 C C . GLU A 1 82 ? 2.934 16.820 27.122 1.00 39.53 82 GLU A C 1
ATOM 674 O O . GLU A 1 82 ? 2.693 15.628 27.325 1.00 39.53 82 GLU A O 1
ATOM 679 N N . ILE A 1 83 ? 3.532 17.247 26.009 1.00 42.06 83 ILE A N 1
ATOM 680 C CA . ILE A 1 83 ? 4.104 16.380 24.976 1.00 42.06 83 ILE A CA 1
ATOM 681 C C . ILE A 1 83 ? 5.367 15.735 25.571 1.00 42.06 83 ILE A C 1
ATOM 683 O O . ILE A 1 83 ? 6.491 16.147 25.300 1.00 42.06 83 ILE A O 1
ATOM 687 N N . GLY A 1 84 ? 5.161 14.760 26.452 1.00 35.53 84 GLY A N 1
ATOM 688 C CA . GLY A 1 84 ? 6.188 13.939 27.070 1.00 35.53 84 GLY A CA 1
ATOM 689 C C . GLY A 1 84 ? 6.457 12.704 26.221 1.00 35.53 84 GLY A C 1
ATOM 690 O O . GLY A 1 84 ? 5.597 11.842 26.074 1.00 35.53 84 GLY A O 1
ATOM 691 N N . GLU A 1 85 ? 7.643 12.693 25.618 1.00 38.62 85 GLU A N 1
ATOM 692 C CA . GLU A 1 85 ? 8.557 11.555 25.485 1.00 38.62 85 GLU A CA 1
ATOM 693 C C . GLU A 1 85 ? 7.984 10.141 25.276 1.00 38.62 85 GLU A C 1
ATOM 695 O O . GLU A 1 85 ? 7.308 9.583 26.131 1.00 38.62 85 GLU A O 1
ATOM 700 N N . LYS A 1 86 ? 8.387 9.528 24.145 1.00 41.56 86 LYS A N 1
ATOM 701 C CA . LYS A 1 86 ? 8.543 8.075 23.927 1.00 41.56 86 LYS A CA 1
ATOM 702 C C . LYS A 1 86 ? 7.769 7.203 24.927 1.00 41.56 86 LYS A C 1
ATOM 704 O O . LYS A 1 86 ? 8.353 6.633 25.845 1.00 41.56 86 LYS A O 1
ATOM 709 N N . ALA A 1 87 ? 6.475 7.014 24.687 1.00 39.19 87 ALA A N 1
ATOM 710 C CA . ALA A 1 87 ? 5.788 5.872 25.265 1.00 39.19 87 ALA A CA 1
ATOM 711 C C . ALA A 1 87 ? 6.395 4.617 24.624 1.00 39.19 87 ALA A C 1
ATOM 713 O O . ALA A 1 87 ? 6.068 4.249 23.492 1.00 39.19 87 ALA A O 1
ATOM 714 N N . GLU A 1 88 ? 7.361 4.027 25.328 1.00 37.66 88 GLU A N 1
ATOM 715 C CA . GLU A 1 88 ? 7.809 2.658 25.129 1.00 37.66 88 GLU A CA 1
ATOM 716 C C . GLU A 1 88 ? 6.584 1.788 24.853 1.00 37.66 88 GLU A C 1
ATOM 718 O O . GLU A 1 88 ? 5.573 1.879 25.556 1.00 37.66 88 GLU A O 1
ATOM 723 N N . LEU A 1 89 ? 6.669 0.998 23.780 1.00 44.38 89 LEU A N 1
ATOM 724 C CA . LEU A 1 89 ? 5.672 0.009 23.390 1.00 44.38 89 LEU A CA 1
ATOM 725 C C . LEU A 1 89 ? 5.369 -0.879 24.599 1.00 44.38 89 LEU A C 1
ATOM 727 O O . LEU A 1 89 ? 6.069 -1.858 24.857 1.00 44.38 89 LEU A O 1
ATOM 731 N N . SER A 1 90 ? 4.345 -0.502 25.360 1.00 41.59 90 SER A N 1
ATOM 732 C CA . SER A 1 90 ? 3.871 -1.286 26.486 1.00 41.59 90 SER A CA 1
ATOM 733 C C . SER A 1 90 ? 3.483 -2.669 25.961 1.00 41.59 90 SER A C 1
ATOM 735 O O . SER A 1 90 ? 2.935 -2.766 24.856 1.00 41.59 90 SER A O 1
ATOM 737 N N . PRO A 1 91 ? 3.793 -3.740 26.709 1.00 48.69 91 PRO A N 1
ATOM 738 C CA . PRO A 1 91 ? 3.551 -5.103 26.268 1.00 48.69 91 PRO A CA 1
ATOM 739 C C . PRO A 1 91 ? 2.086 -5.277 25.864 1.00 48.69 91 PRO A C 1
ATOM 741 O O . PRO A 1 91 ? 1.179 -4.793 26.543 1.00 48.69 91 PRO A O 1
ATOM 744 N N . ILE A 1 92 ? 1.889 -5.941 24.722 1.00 52.88 92 ILE A N 1
ATOM 745 C CA . ILE A 1 92 ? 0.589 -6.260 24.123 1.00 52.88 92 ILE A CA 1
ATOM 746 C C . ILE A 1 92 ? -0.356 -6.732 25.239 1.00 52.88 92 ILE A C 1
ATOM 748 O O . ILE A 1 92 ? -0.044 -7.730 25.896 1.00 52.88 92 ILE A O 1
ATOM 752 N N . PRO A 1 93 ? -1.488 -6.049 25.491 1.00 55.31 93 PRO A N 1
ATOM 753 C CA . PRO A 1 93 ? -2.401 -6.483 26.532 1.00 55.31 93 PRO A CA 1
ATOM 754 C C . PRO A 1 93 ? -2.937 -7.874 26.179 1.00 55.31 93 PRO A C 1
ATOM 756 O O . PRO A 1 93 ? -3.533 -8.054 25.118 1.00 55.31 93 PRO A O 1
ATOM 759 N N . ALA A 1 94 ? -2.781 -8.843 27.086 1.00 58.69 94 ALA A N 1
ATOM 760 C CA . ALA A 1 94 ? -3.393 -10.172 26.990 1.00 58.69 94 ALA A CA 1
ATOM 761 C C . ALA A 1 94 ? -4.874 -10.179 26.518 1.00 58.69 94 ALA A C 1
ATOM 763 O O . ALA A 1 94 ? -5.222 -11.066 25.739 1.00 58.69 94 ALA A O 1
ATOM 764 N N . PRO A 1 95 ? -5.743 -9.198 26.866 1.00 64.75 95 PRO A N 1
ATOM 765 C CA . PRO A 1 95 ? -7.126 -9.172 26.368 1.00 64.75 95 PRO A CA 1
ATOM 766 C C . PRO A 1 95 ? -7.314 -8.779 24.885 1.00 64.75 95 PRO A C 1
ATOM 768 O O . PRO A 1 95 ? -8.452 -8.710 24.413 1.00 64.75 95 PRO A O 1
ATOM 771 N N . ALA A 1 96 ? -6.246 -8.500 24.127 1.00 63.53 96 ALA A N 1
ATOM 772 C CA . ALA A 1 96 ? -6.359 -8.080 22.729 1.00 63.53 96 ALA A CA 1
ATOM 773 C C . ALA A 1 96 ? -6.881 -9.191 21.795 1.00 63.53 96 ALA A C 1
ATOM 775 O O . ALA A 1 96 ? -7.567 -8.888 20.821 1.00 63.53 96 ALA A O 1
ATOM 776 N N . ALA A 1 97 ? -6.617 -10.470 22.060 1.00 66.12 97 ALA A N 1
ATOM 777 C CA . ALA A 1 97 ? -7.153 -11.544 21.216 1.00 66.12 97 ALA A CA 1
ATOM 778 C C . ALA A 1 97 ? -8.679 -11.680 21.390 1.00 66.12 97 ALA A C 1
ATOM 780 O O . ALA A 1 97 ? -9.436 -11.596 20.421 1.00 66.12 97 ALA A O 1
ATOM 781 N N . ASP A 1 98 ? -9.132 -11.750 22.643 1.00 73.19 98 ASP A N 1
ATOM 782 C CA . ASP A 1 98 ? -10.538 -11.974 22.990 1.00 73.19 98 ASP A CA 1
ATOM 783 C C . ASP A 1 98 ? -11.458 -10.840 22.526 1.00 73.19 98 ASP A C 1
ATOM 785 O O . ASP A 1 98 ? -12.591 -11.076 22.091 1.00 73.19 98 ASP A O 1
ATOM 789 N N . LEU A 1 99 ? -10.991 -9.588 22.618 1.00 80.62 99 LEU A N 1
ATOM 790 C CA . LEU A 1 99 ? -11.758 -8.448 22.126 1.00 80.62 99 LEU A CA 1
ATOM 791 C C . LEU A 1 99 ? -11.867 -8.487 20.600 1.00 80.62 99 LEU A C 1
ATOM 793 O O . LEU A 1 99 ? -12.954 -8.231 20.077 1.00 80.62 99 LEU A O 1
ATOM 797 N N . TYR A 1 100 ? -10.785 -8.822 19.887 1.00 80.50 100 TYR A N 1
ATOM 798 C CA . TYR A 1 100 ? -10.795 -8.851 18.428 1.00 80.50 100 TYR A CA 1
ATOM 799 C C . TYR A 1 100 ? -11.855 -9.816 17.911 1.00 80.50 100 TYR A C 1
ATOM 801 O O . TYR A 1 100 ? -12.660 -9.416 17.074 1.00 80.50 100 TYR A O 1
ATOM 809 N N . ASP A 1 101 ? -11.943 -11.029 18.453 1.00 78.56 101 ASP A N 1
ATOM 810 C CA . ASP A 1 101 ? -12.928 -12.027 18.022 1.00 78.56 101 ASP A CA 1
ATOM 811 C C . ASP A 1 101 ? -14.372 -11.551 18.206 1.00 78.56 101 ASP A C 1
ATOM 813 O O . ASP A 1 101 ? -15.209 -11.735 17.319 1.00 78.56 101 ASP A O 1
ATOM 817 N N . ARG A 1 102 ? -14.649 -10.823 19.292 1.00 80.81 102 ARG A N 1
ATOM 818 C CA . ARG A 1 102 ? -15.981 -10.282 19.608 1.00 80.81 102 ARG A CA 1
ATOM 819 C C . ARG A 1 102 ? -16.377 -9.066 18.768 1.00 80.81 102 ARG A C 1
ATOM 821 O O . ARG A 1 102 ? -17.556 -8.706 18.740 1.00 80.81 102 ARG A O 1
ATOM 828 N N . LEU A 1 103 ? -15.429 -8.405 18.101 1.00 85.06 103 LEU A N 1
ATOM 829 C CA . LEU A 1 103 ? -15.733 -7.234 17.279 1.00 85.06 103 LEU A CA 1
ATOM 830 C C . LEU A 1 103 ? -16.513 -7.626 16.006 1.00 85.06 103 LEU A C 1
ATOM 832 O O . LEU A 1 103 ? -16.204 -8.632 15.365 1.00 85.06 103 LEU A 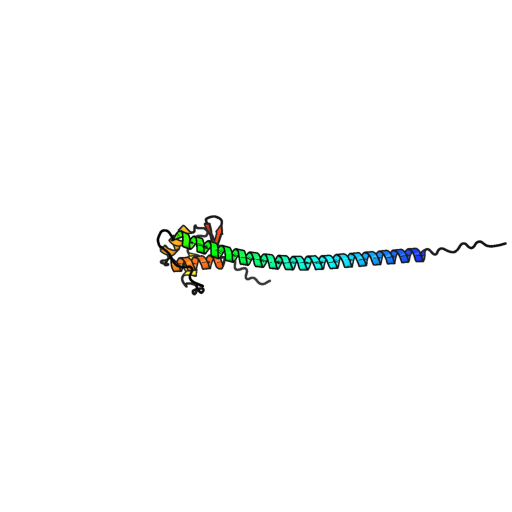O 1
ATOM 836 N N . PRO A 1 104 ? -17.487 -6.815 15.561 1.00 84.19 104 PRO A N 1
ATOM 837 C CA . PRO A 1 104 ? -18.125 -7.007 14.260 1.00 84.19 104 PRO A CA 1
ATOM 838 C C . PRO A 1 104 ? -17.132 -6.855 13.096 1.00 84.19 104 PRO A C 1
ATOM 840 O O . PRO A 1 104 ? -16.103 -6.196 13.221 1.00 84.19 104 PRO A O 1
ATOM 843 N N . THR A 1 105 ? -17.474 -7.362 11.910 1.00 84.12 105 THR A N 1
ATOM 844 C CA . THR A 1 105 ? -16.643 -7.196 10.698 1.00 84.12 105 THR A CA 1
ATOM 845 C C . THR A 1 105 ? -16.518 -5.732 10.255 1.00 84.12 105 THR A C 1
ATOM 847 O O . THR A 1 105 ? -15.540 -5.354 9.612 1.00 84.12 105 THR A O 1
ATOM 850 N N . SER A 1 106 ? -17.488 -4.876 10.606 1.00 84.81 106 SER A N 1
ATOM 851 C CA . SER A 1 106 ? -17.412 -3.427 10.400 1.00 84.81 106 SER A CA 1
ATOM 852 C C . SER A 1 106 ? -18.135 -2.639 11.490 1.00 84.81 106 SER A C 1
ATOM 854 O O . SER A 1 106 ? -19.312 -2.872 11.762 1.00 84.81 106 SER A O 1
ATOM 856 N N . PHE A 1 107 ? -17.472 -1.633 12.051 1.00 86.06 107 PHE A N 1
ATOM 857 C CA . PHE A 1 107 ? -17.997 -0.785 13.124 1.00 86.06 107 PHE A CA 1
ATOM 858 C C . PHE A 1 107 ? -17.374 0.616 13.066 1.00 86.06 107 PHE A C 1
ATOM 860 O O . PHE A 1 107 ? -16.460 0.868 12.292 1.00 86.06 107 PHE A O 1
ATOM 867 N N . THR A 1 108 ? -17.891 1.571 13.834 1.00 84.00 108 THR A N 1
ATOM 868 C CA . THR A 1 108 ? -17.309 2.921 13.951 1.00 84.00 108 THR A CA 1
ATOM 869 C C . THR A 1 108 ? -16.328 2.985 15.121 1.00 84.00 108 THR A C 1
ATOM 871 O O . THR A 1 108 ? -16.403 2.163 16.034 1.00 84.00 108 THR A O 1
ATOM 874 N N . PHE A 1 109 ? -15.450 3.993 15.144 1.00 80.06 109 PHE A N 1
ATOM 875 C CA . PHE A 1 109 ? -14.565 4.248 16.292 1.00 80.06 109 PHE A CA 1
ATOM 876 C C . PHE A 1 109 ? -15.341 4.386 17.611 1.00 80.06 109 PHE A C 1
ATOM 878 O O . PHE A 1 109 ? -14.965 3.784 18.607 1.00 80.06 109 PHE A O 1
ATOM 885 N N . ALA A 1 110 ? -16.471 5.097 17.612 1.00 77.12 110 ALA A N 1
ATOM 886 C CA . ALA A 1 110 ? -17.311 5.216 18.806 1.00 77.12 110 ALA A CA 1
ATOM 887 C C . ALA A 1 110 ? -17.829 3.848 19.290 1.00 77.12 110 ALA A C 1
ATOM 889 O O . ALA A 1 110 ? -17.829 3.560 20.485 1.00 77.12 110 ALA A O 1
ATOM 890 N N . ASN A 1 111 ? -18.225 2.966 18.366 1.00 82.50 111 ASN A N 1
ATOM 891 C CA . ASN A 1 111 ? -18.695 1.630 18.727 1.00 82.50 111 ASN A CA 1
ATOM 892 C C . ASN A 1 111 ? -17.572 0.737 19.260 1.00 82.50 111 ASN A C 1
ATOM 894 O O . ASN A 1 111 ? -17.846 -0.092 20.122 1.00 82.50 111 ASN A O 1
ATOM 898 N N . TYR A 1 112 ? -16.328 0.926 18.813 1.00 85.06 112 TYR A N 1
ATOM 899 C CA . TYR A 1 112 ? -15.179 0.203 19.357 1.00 85.06 112 TYR A CA 1
ATOM 900 C C . TYR A 1 112 ? -15.064 0.375 20.878 1.00 85.06 112 TYR A C 1
ATOM 902 O O . TYR A 1 112 ? -15.028 -0.615 21.604 1.00 85.06 112 TYR A O 1
ATOM 910 N N . PHE A 1 113 ? -15.109 1.615 21.375 1.00 82.44 113 PHE A N 1
ATOM 911 C CA . PHE A 1 113 ? -15.026 1.884 22.815 1.00 82.44 113 PHE A CA 1
ATOM 912 C C . PHE A 1 113 ? -16.219 1.322 23.589 1.00 82.44 113 PHE A C 1
ATOM 914 O O . PHE A 1 113 ? -16.061 0.851 24.711 1.00 82.44 113 PHE A O 1
ATOM 921 N N . ARG A 1 114 ? -17.404 1.266 22.968 1.00 82.88 114 ARG A N 1
ATOM 922 C CA . ARG A 1 114 ? -18.565 0.585 23.561 1.00 82.88 114 ARG A CA 1
ATOM 923 C C . ARG A 1 114 ? -18.352 -0.926 23.673 1.00 82.88 114 ARG A C 1
ATOM 925 O O . ARG A 1 114 ? -18.793 -1.521 24.652 1.00 82.88 114 ARG A O 1
ATOM 932 N N . PHE A 1 115 ? -17.698 -1.555 22.695 1.00 84.69 115 PHE A N 1
ATOM 933 C CA . PHE A 1 115 ? -17.343 -2.976 22.771 1.00 84.69 115 PHE A CA 1
ATOM 934 C C . PHE A 1 115 ? -16.252 -3.236 23.812 1.00 84.69 115 PHE A C 1
ATOM 936 O O . PHE A 1 115 ? -16.373 -4.190 24.574 1.00 84.69 115 PHE A O 1
ATOM 943 N N . ALA A 1 116 ? -15.253 -2.359 23.905 1.00 84.25 116 ALA A N 1
ATOM 944 C CA . ALA A 1 116 ? -14.207 -2.450 24.917 1.00 84.25 116 ALA A CA 1
ATOM 945 C C . ALA A 1 116 ? -14.767 -2.293 26.343 1.00 84.25 116 ALA A C 1
ATOM 947 O O . ALA A 1 116 ? -14.469 -3.111 27.209 1.00 84.25 116 ALA A O 1
ATOM 948 N N . ALA A 1 117 ? -15.676 -1.337 26.561 1.00 81.06 117 ALA A N 1
ATOM 949 C CA . ALA A 1 117 ? -16.363 -1.165 27.841 1.00 81.06 117 ALA A CA 1
ATOM 950 C C . ALA A 1 117 ? -17.202 -2.398 28.224 1.00 81.06 117 ALA A C 1
ATOM 952 O O . ALA A 1 117 ? -17.190 -2.830 29.374 1.00 81.06 117 ALA A O 1
ATOM 953 N N . LYS A 1 118 ? -17.890 -3.025 27.255 1.00 83.19 118 LYS A N 1
ATOM 954 C CA . LYS A 1 118 ? -18.596 -4.304 27.474 1.00 83.19 118 LYS A CA 1
ATOM 955 C C . LYS A 1 118 ? -17.652 -5.458 27.809 1.00 83.19 118 LYS A C 1
ATOM 957 O O . LYS A 1 118 ? -18.050 -6.373 28.521 1.00 83.19 118 LYS A O 1
ATOM 962 N N . ALA A 1 119 ? -16.427 -5.423 27.295 1.00 79.69 119 ALA A N 1
ATOM 963 C CA . ALA A 1 119 ? -15.370 -6.369 27.630 1.00 79.69 119 ALA A CA 1
ATOM 964 C C . ALA A 1 119 ? -14.646 -6.020 28.946 1.00 79.69 119 ALA A C 1
ATOM 966 O O . ALA A 1 119 ? -13.641 -6.650 29.249 1.00 79.69 119 ALA A O 1
ATOM 967 N N . GLN A 1 120 ? -15.153 -5.044 29.716 1.00 80.56 120 GLN A N 1
ATOM 968 C CA . GLN A 1 120 ? -14.561 -4.558 30.970 1.00 80.56 120 GLN A CA 1
ATOM 969 C C . GLN A 1 120 ? -13.119 -4.056 30.814 1.00 80.56 120 GLN A C 1
ATOM 971 O O . GLN A 1 120 ? -12.342 -4.069 31.764 1.00 80.56 120 GLN A O 1
ATOM 976 N N . LEU A 1 121 ? -12.762 -3.594 29.616 1.00 79.69 121 LEU A N 1
ATOM 977 C CA . LEU A 1 121 ? -11.468 -2.977 29.375 1.00 79.69 121 LEU A CA 1
ATOM 978 C C . LEU A 1 121 ? -11.537 -1.505 29.741 1.00 79.69 121 LEU A C 1
ATOM 980 O O . LEU A 1 121 ? -12.451 -0.789 29.323 1.00 79.69 121 LEU A O 1
ATOM 984 N N . ASP A 1 122 ? -10.543 -1.057 30.497 1.00 78.81 122 ASP A N 1
ATOM 985 C CA . ASP A 1 122 ? -10.350 0.359 30.748 1.00 78.81 122 ASP A CA 1
ATOM 986 C C . ASP A 1 122 ? -10.025 1.103 29.438 1.00 78.81 122 ASP A C 1
ATOM 988 O O . ASP A 1 122 ? -9.570 0.529 28.439 1.00 78.81 122 ASP A O 1
ATOM 992 N N . SER A 1 123 ? -10.254 2.415 29.438 1.00 74.00 123 SER A N 1
ATOM 993 C CA . SER A 1 123 ? -10.082 3.251 28.250 1.00 74.00 123 SER A CA 1
ATOM 994 C C . SER A 1 123 ? -8.639 3.293 27.736 1.00 74.00 123 SER A C 1
ATOM 996 O O . SER A 1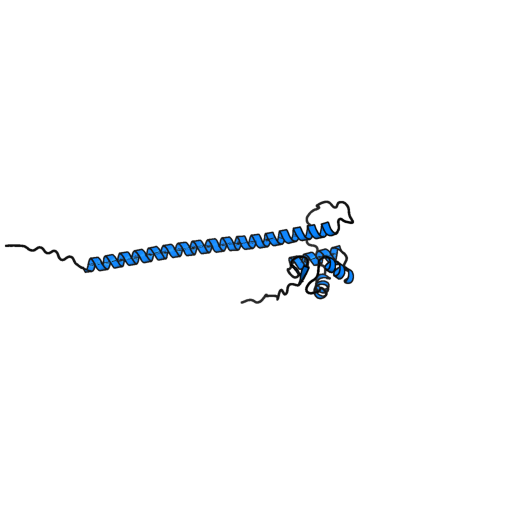 123 ? -8.435 3.530 26.547 1.00 74.00 123 SER A O 1
ATOM 998 N N . GLN A 1 124 ? -7.626 3.104 28.588 1.00 71.56 124 GLN A N 1
ATOM 999 C CA . GLN A 1 124 ? -6.219 3.079 28.177 1.00 71.56 124 GLN A CA 1
ATOM 1000 C C . GLN A 1 124 ? -5.882 1.748 27.498 1.00 71.56 124 GLN A C 1
ATOM 1002 O O . GLN A 1 124 ? -5.355 1.746 26.388 1.00 71.56 124 GLN A O 1
ATOM 1007 N N . THR A 1 125 ? -6.279 0.624 28.092 1.00 75.75 125 THR A N 1
ATOM 1008 C CA . THR A 1 125 ? -6.121 -0.716 27.517 1.00 75.75 125 THR A CA 1
ATOM 1009 C C . THR A 1 125 ? -6.874 -0.838 26.195 1.00 75.75 125 THR A C 1
ATOM 1011 O O . THR A 1 125 ? -6.321 -1.323 25.208 1.00 75.75 125 THR A O 1
ATOM 1014 N N . ALA A 1 126 ? -8.100 -0.311 26.115 1.00 81.31 126 ALA A N 1
ATOM 1015 C CA . ALA A 1 126 ? -8.870 -0.265 24.876 1.00 81.31 126 ALA A CA 1
ATOM 1016 C C . ALA A 1 126 ? -8.132 0.493 23.759 1.00 81.31 126 ALA A C 1
ATOM 1018 O O . ALA A 1 126 ? -8.136 0.048 22.608 1.00 81.31 126 ALA A O 1
ATOM 1019 N N . ARG A 1 127 ? -7.479 1.617 24.084 1.00 75.81 127 ARG A N 1
ATOM 1020 C CA . ARG A 1 127 ? -6.674 2.397 23.130 1.00 75.81 127 ARG A CA 1
ATOM 1021 C C . ARG A 1 127 ? -5.454 1.615 22.661 1.00 75.81 127 ARG A C 1
ATOM 1023 O O . ARG A 1 127 ? -5.242 1.523 21.455 1.00 75.81 127 ARG A O 1
ATOM 1030 N N . SER A 1 128 ? -4.712 1.006 23.582 1.00 75.69 128 SER A N 1
ATOM 1031 C CA . SER A 1 128 ? -3.554 0.168 23.254 1.00 75.69 128 SER A CA 1
ATOM 1032 C C . SER A 1 128 ? -3.934 -0.980 22.314 1.00 75.69 128 SER A C 1
ATOM 1034 O O . SER A 1 128 ? -3.273 -1.178 21.295 1.00 75.69 128 SER A O 1
ATOM 1036 N N . CYS A 1 129 ? -5.051 -1.670 22.580 1.00 79.06 129 CYS A N 1
ATOM 1037 C CA . CYS A 1 129 ? -5.574 -2.716 21.697 1.00 79.06 129 CYS A CA 1
ATOM 1038 C C . CYS A 1 129 ? -5.962 -2.174 20.311 1.00 79.06 129 CYS A C 1
ATOM 1040 O O . CYS A 1 12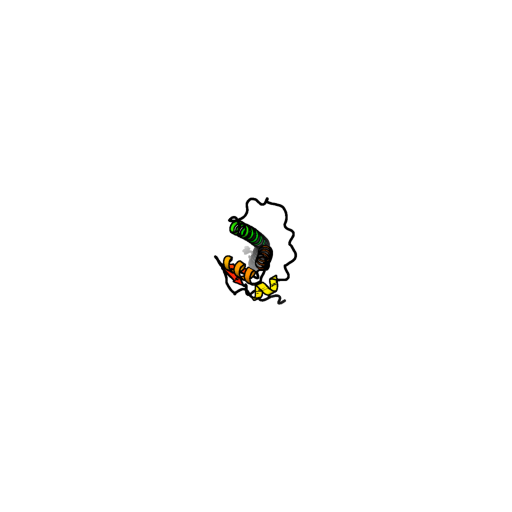9 ? -5.654 -2.799 19.300 1.00 79.06 129 CYS A O 1
ATOM 1042 N N . LEU A 1 130 ? -6.591 -0.995 20.236 1.00 80.88 130 LEU A N 1
ATOM 1043 C CA . LEU A 1 130 ? -6.998 -0.402 18.959 1.00 80.88 130 LEU A CA 1
ATOM 1044 C C . LEU A 1 130 ? -5.793 -0.044 18.092 1.00 80.88 130 LEU A C 1
ATOM 1046 O O . LEU A 1 130 ? -5.785 -0.343 16.898 1.00 80.88 130 LEU A O 1
ATOM 1050 N N . THR A 1 131 ? -4.791 0.591 18.699 1.00 77.81 131 THR A N 1
ATOM 1051 C CA . THR A 1 131 ? -3.531 0.935 18.036 1.00 77.81 131 THR A CA 1
ATOM 1052 C C . THR A 1 131 ? -2.849 -0.325 17.526 1.00 77.81 131 THR A C 1
ATOM 1054 O O . THR A 1 131 ? -2.485 -0.379 16.355 1.00 77.81 131 THR A O 1
ATOM 1057 N N . TYR A 1 132 ? -2.781 -1.368 18.358 1.00 79.56 132 TYR A N 1
ATOM 1058 C CA . TYR A 1 132 ? -2.236 -2.664 17.969 1.00 79.56 132 TYR A CA 1
ATOM 1059 C C . TYR A 1 132 ? -2.964 -3.263 16.755 1.00 79.56 132 TYR A C 1
ATOM 1061 O O . TYR A 1 132 ? -2.321 -3.620 15.771 1.00 79.56 132 TYR A O 1
ATOM 1069 N N . TYR A 1 133 ? -4.301 -3.303 16.747 1.00 81.50 133 TYR A N 1
ATOM 1070 C CA . TYR A 1 133 ? -5.044 -3.849 15.605 1.00 81.50 133 TYR A CA 1
ATOM 1071 C C . TYR A 1 133 ? -4.831 -3.067 14.305 1.00 81.50 133 TYR A C 1
ATOM 1073 O O . TYR A 1 133 ? -4.848 -3.655 13.224 1.00 81.50 133 TYR A O 1
ATOM 1081 N N . LEU A 1 134 ? -4.676 -1.745 14.393 1.00 80.06 134 LEU A N 1
ATOM 1082 C CA . LEU A 1 134 ? -4.401 -0.898 13.233 1.00 80.06 134 LEU A CA 1
ATOM 1083 C C . LEU A 1 134 ? -2.963 -1.078 12.730 1.00 80.06 134 LEU A C 1
ATOM 1085 O O . LEU A 1 134 ? -2.745 -1.092 11.517 1.00 80.06 134 LEU A O 1
ATOM 1089 N N . ASP A 1 135 ? -2.002 -1.248 13.639 1.00 71.19 135 ASP A N 1
ATOM 1090 C CA . ASP A 1 135 ? -0.591 -1.459 13.310 1.00 71.19 135 ASP A CA 1
ATOM 1091 C C . ASP A 1 135 ? -0.333 -2.832 12.681 1.00 71.19 135 ASP A C 1
ATOM 1093 O O . ASP A 1 135 ? 0.352 -2.919 11.658 1.00 71.19 135 ASP A O 1
ATOM 1097 N N . GLU A 1 136 ? -0.948 -3.883 13.227 1.00 73.69 136 GLU A N 1
ATOM 1098 C CA . GLU A 1 136 ? -0.884 -5.248 12.688 1.00 73.69 136 GLU A CA 1
ATOM 1099 C C . GLU A 1 136 ? -1.744 -5.430 11.423 1.00 73.69 136 GLU A C 1
ATOM 1101 O O . GLU A 1 136 ? -1.715 -6.471 10.768 1.00 73.69 136 GLU A O 1
ATOM 1106 N N . GLY A 1 137 ? -2.529 -4.415 11.043 1.00 76.12 137 GLY A N 1
ATOM 1107 C CA . GLY A 1 137 ? -3.415 -4.465 9.878 1.00 76.12 137 GLY A CA 1
ATOM 1108 C C . GLY A 1 137 ? -4.641 -5.366 10.058 1.00 76.12 137 GLY A C 1
ATOM 1109 O O . GLY A 1 137 ? -5.374 -5.595 9.093 1.00 76.12 137 GLY A O 1
ATOM 1110 N N . LEU A 1 138 ? -4.899 -5.838 11.279 1.00 81.94 138 LEU A N 1
ATOM 1111 C CA . LEU A 1 138 ? -6.098 -6.587 11.660 1.00 81.94 138 LEU A CA 1
ATOM 1112 C C . LEU A 1 138 ? -7.362 -5.735 11.492 1.00 81.94 138 LEU A C 1
ATOM 1114 O O . LEU A 1 138 ? -8.411 -6.235 11.087 1.00 81.94 138 LEU A O 1
ATOM 1118 N N . LEU A 1 139 ? -7.249 -4.430 11.742 1.00 84.50 139 LEU A N 1
ATOM 1119 C CA . LEU A 1 139 ? -8.269 -3.446 11.413 1.00 84.50 139 LEU A CA 1
ATOM 1120 C C . LEU A 1 139 ? -7.754 -2.465 10.360 1.00 84.50 139 LEU A C 1
ATOM 1122 O O . LEU A 1 139 ? -6.628 -1.980 10.421 1.00 84.50 139 LEU A O 1
ATOM 1126 N N . ILE A 1 140 ? -8.623 -2.110 9.419 1.00 80.81 140 ILE A N 1
ATOM 1127 C CA . ILE A 1 140 ? -8.398 -1.024 8.466 1.00 80.81 140 ILE A CA 1
ATOM 1128 C C . ILE A 1 140 ? -9.505 0.015 8.580 1.00 80.81 140 ILE A C 1
ATOM 1130 O O . ILE A 1 140 ? -10.683 -0.306 8.750 1.00 80.81 140 ILE A O 1
ATOM 1134 N N . GLN A 1 141 ? -9.133 1.285 8.443 1.00 79.31 141 GLN A N 1
ATOM 1135 C CA . GLN A 1 141 ? -10.102 2.364 8.329 1.00 79.31 141 GLN A CA 1
ATOM 1136 C C . GLN A 1 141 ? -10.558 2.507 6.872 1.00 79.31 141 GLN A C 1
ATOM 1138 O O . GLN A 1 141 ? -9.753 2.762 5.975 1.00 79.31 141 GLN A O 1
ATOM 1143 N N . VAL A 1 142 ? -11.865 2.384 6.651 1.00 78.94 142 VAL A N 1
ATOM 1144 C CA . VAL A 1 142 ? -12.541 2.633 5.375 1.00 78.94 142 VAL A CA 1
ATOM 1145 C C . VAL A 1 142 ? -13.560 3.750 5.599 1.00 78.94 142 VAL A C 1
ATOM 1147 O O . VAL A 1 142 ? -14.640 3.536 6.154 1.00 78.94 142 VAL A O 1
ATOM 1150 N N . GLY A 1 143 ? -13.187 4.975 5.219 1.00 78.88 143 GLY A N 1
ATOM 1151 C CA . GLY A 1 143 ? -13.981 6.176 5.486 1.00 78.88 143 GLY A CA 1
ATOM 1152 C C . GLY A 1 143 ? -14.125 6.450 6.988 1.00 78.88 143 GLY A C 1
ATOM 1153 O O . GLY A 1 143 ? -13.133 6.631 7.698 1.00 78.88 143 GLY A O 1
ATOM 1154 N N . SER A 1 144 ? -15.366 6.475 7.481 1.00 75.31 144 SER A N 1
ATOM 1155 C CA . SER A 1 144 ? -15.701 6.672 8.902 1.00 75.31 144 SER A CA 1
ATOM 1156 C C . SER A 1 144 ? -15.761 5.372 9.718 1.00 75.31 144 SER A C 1
ATOM 1158 O O . SER A 1 144 ? -16.036 5.409 10.921 1.00 75.31 144 SER A O 1
ATOM 1160 N N . ARG A 1 145 ? -15.519 4.216 9.088 1.00 79.88 145 ARG A N 1
ATOM 1161 C CA . ARG A 1 145 ? -15.672 2.895 9.708 1.00 79.88 145 ARG A CA 1
ATOM 1162 C C . ARG A 1 145 ? -14.337 2.169 9.811 1.00 79.88 145 ARG A C 1
ATOM 1164 O O . ARG A 1 145 ? -13.485 2.278 8.936 1.00 79.88 145 ARG A O 1
ATOM 1171 N N . LEU A 1 146 ? -14.195 1.392 10.871 1.00 84.69 146 LEU A N 1
ATOM 1172 C CA . LEU A 1 146 ? -13.201 0.347 11.032 1.00 84.69 146 LEU A CA 1
ATOM 1173 C C . LEU A 1 146 ? -13.767 -0.955 10.465 1.00 84.69 146 LEU A C 1
ATOM 1175 O O . LEU A 1 146 ? -14.959 -1.251 10.609 1.00 84.69 146 LEU A O 1
ATOM 1179 N N . ARG A 1 147 ? -12.921 -1.720 9.787 1.00 85.31 147 ARG A N 1
ATOM 1180 C CA . ARG A 1 147 ? -13.252 -3.040 9.260 1.00 85.31 147 ARG A CA 1
ATOM 1181 C C . ARG A 1 147 ? -12.188 -4.034 9.668 1.00 85.31 147 ARG A C 1
ATOM 1183 O O . ARG A 1 147 ? -11.009 -3.708 9.581 1.00 85.31 147 ARG A O 1
ATOM 1190 N N . LYS A 1 148 ? -12.624 -5.235 10.047 1.00 87.44 148 LYS A N 1
ATOM 1191 C CA . LYS A 1 148 ? -11.738 -6.392 10.128 1.00 87.44 148 LYS A CA 1
ATOM 1192 C C . LYS A 1 148 ? -11.190 -6.675 8.746 1.00 87.44 148 LYS A C 1
ATOM 1194 O O . LYS A 1 148 ? -11.934 -6.669 7.760 1.00 87.44 148 LYS A O 1
ATOM 1199 N N . THR A 1 149 ? -9.890 -6.866 8.685 1.00 78.81 149 THR A N 1
ATOM 1200 C CA . THR A 1 149 ? -9.239 -7.282 7.462 1.00 78.81 149 THR A CA 1
ATOM 1201 C C . THR A 1 149 ? -9.248 -8.800 7.436 1.00 78.81 149 THR A C 1
ATOM 1203 O O . THR A 1 149 ? -8.761 -9.438 8.368 1.00 78.81 149 THR A O 1
ATOM 1206 N N . ASP A 1 150 ? -9.741 -9.380 6.343 1.00 62.94 150 ASP A N 1
ATOM 1207 C CA . ASP A 1 150 ? -9.529 -10.791 6.023 1.00 62.94 150 ASP A CA 1
ATOM 1208 C C . ASP A 1 150 ? -8.074 -10.980 5.570 1.00 62.94 150 ASP A C 1
ATOM 1210 O O . ASP A 1 150 ? -7.800 -11.397 4.440 1.00 62.94 150 ASP A O 1
ATOM 1214 N N . ILE A 1 151 ? -7.106 -10.619 6.421 1.00 55.62 151 ILE A N 1
ATOM 1215 C CA . ILE A 1 151 ? -5.734 -11.077 6.232 1.00 55.62 151 ILE A CA 1
ATOM 1216 C C . ILE A 1 151 ? -5.777 -12.565 6.546 1.00 55.62 151 ILE A C 1
ATOM 1218 O O . ILE A 1 151 ? -5.480 -13.018 7.646 1.00 55.62 151 ILE A O 1
ATOM 1222 N N . VAL A 1 152 ? -6.164 -13.335 5.528 1.00 45.12 152 VAL A N 1
ATOM 1223 C CA . VAL A 1 152 ? -5.623 -14.663 5.302 1.00 45.12 152 VAL A CA 1
ATOM 1224 C C . VAL A 1 152 ? -4.135 -14.513 5.562 1.00 45.12 152 VAL A C 1
ATOM 1226 O O . VAL A 1 152 ? -3.466 -13.754 4.856 1.00 45.12 152 VAL A O 1
ATOM 1229 N N . MET A 1 153 ? -3.648 -15.181 6.602 1.00 39.88 153 MET A N 1
ATOM 1230 C CA . MET A 1 153 ? -2.244 -15.509 6.782 1.00 39.88 153 MET A CA 1
ATOM 1231 C C . MET A 1 153 ? -1.729 -16.099 5.462 1.00 39.88 153 MET A C 1
ATOM 1233 O O . MET A 1 153 ? -1.681 -17.309 5.282 1.00 39.88 153 MET A O 1
ATOM 1237 N N . ARG A 1 154 ? -1.335 -15.259 4.500 1.00 36.69 154 ARG A N 1
ATOM 1238 C CA . ARG A 1 154 ? -0.498 -15.659 3.371 1.00 36.69 154 ARG A CA 1
ATOM 1239 C C . ARG A 1 154 ? 0.945 -15.673 3.863 1.00 36.69 154 ARG A C 1
ATOM 1241 O O . ARG A 1 154 ? 1.816 -15.021 3.303 1.00 36.69 154 ARG A O 1
ATOM 1248 N N . HIS A 1 155 ? 1.175 -16.440 4.925 1.00 40.72 155 HIS A N 1
ATOM 1249 C CA . HIS A 1 155 ? 2.379 -17.239 5.036 1.00 40.72 155 HIS A CA 1
ATOM 1250 C C . HIS A 1 155 ? 2.114 -18.512 4.236 1.00 40.72 155 HIS A C 1
ATOM 1252 O O . HIS A 1 155 ? 1.748 -19.546 4.779 1.00 40.72 155 HIS A O 1
ATOM 1258 N N . THR A 1 156 ? 2.266 -18.430 2.921 1.00 39.50 156 THR A N 1
ATOM 1259 C CA . THR A 1 156 ? 2.489 -19.621 2.106 1.00 39.50 156 THR A CA 1
ATOM 1260 C C . THR A 1 156 ? 3.699 -19.331 1.247 1.00 39.50 156 THR A C 1
ATOM 1262 O O . THR A 1 156 ? 3.631 -18.540 0.306 1.00 39.50 156 THR A O 1
ATOM 1265 N N . ASN A 1 157 ? 4.811 -19.933 1.664 1.00 35.88 157 ASN A N 1
ATOM 1266 C CA . ASN A 1 157 ? 5.993 -20.159 0.852 1.00 35.88 157 ASN A CA 1
ATOM 1267 C C . ASN A 1 157 ? 5.595 -20.712 -0.523 1.00 35.88 157 ASN A C 1
ATOM 1269 O O . ASN A 1 157 ? 4.674 -21.526 -0.625 1.00 35.88 157 ASN A O 1
ATOM 1273 N N . GLY A 1 158 ? 6.334 -20.285 -1.540 1.00 34.12 158 GLY A N 1
ATOM 1274 C CA . GLY A 1 158 ? 6.294 -20.772 -2.912 1.00 34.12 158 GLY A CA 1
ATOM 1275 C C . GLY A 1 158 ? 7.374 -20.067 -3.702 1.00 34.12 158 GLY A C 1
ATOM 1276 O O . GLY A 1 158 ? 7.101 -18.925 -4.129 1.00 34.12 158 GLY A O 1
#

Secondary structure (DSSP, 8-state):
----------HHHHHHHHHHHHHHHHHHHHHHHHHHHHHHHHHHHHHHHHHHHHHHHHHHHHHHHHHHHHHHTTTTS----------------TTHHHHHHHS-SEEEHHHHHHHHHHTT--HHHHHHHHHHHHHTTSEEEETTEEEE----------